Protein AF-A0A942ZC38-F1 (afdb_monomer)

Mean predicted aligned error: 4.75 Å

Nearest PDB structures (foldseek):
  6mfv-assembly4_D  TM=4.749E-01  e=5.727E+00  Pyrococcus horikoshii OT3
  1wsu-assembly1_C  TM=3.530E-01  e=9.537E+00  Neomoorella thermoacetica

Radius of gyration: 18.42 Å; Cα contacts (8 Å, |Δi|>4): 150; chains: 1; bounding box: 37×29×54 Å

pLDDT: mean 91.47, std 5.12, range [51.34, 96.81]

Foldseek 3Di:
DDDAFDDPCCCVDPLLVPDDQLVVQLVVCQLVPADLLSKDFADPVVSCVRSVDPDDLVNCCVSCVVQWDDLDSGMTHGNCRLCRVPVLAQDLVDPSSLVSVVVCVVSVHDNVSSHDPQDDPVCSVCVVVVQVVCVVVVHDVVVVSVVSVVVD

Solvent-accessible surface area (backbone atoms only — not comparable to full-atom values): 8933 Å² total; per-residue (Å²): 134,84,85,82,66,74,73,87,61,47,75,73,36,68,71,58,55,72,45,54,75,48,56,50,41,46,55,53,46,51,71,70,67,23,57,92,58,24,41,38,75,63,51,56,68,62,50,24,66,76,51,72,43,88,66,52,70,66,56,50,50,73,76,34,57,92,60,38,47,72,81,48,98,47,28,37,32,30,69,65,45,39,37,57,70,45,70,30,44,4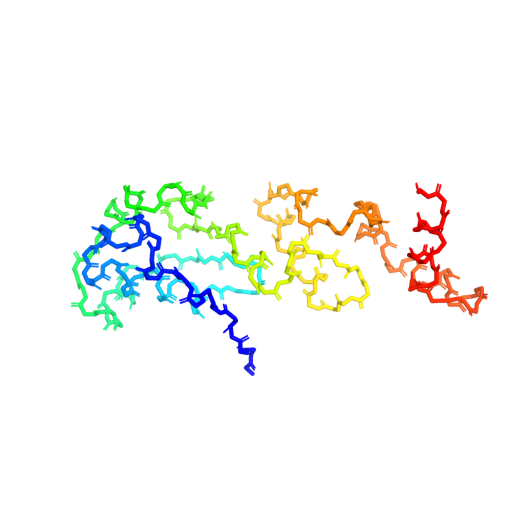2,46,70,87,39,68,67,40,41,54,29,49,54,51,36,55,74,72,70,46,82,58,76,86,35,37,28,94,76,53,55,74,62,50,65,76,43,36,71,60,54,52,52,51,31,53,76,72,76,47,54,71,71,55,55,50,49,52,52,58,73,78,104

Sequence (152 aa):
MAKRFYDSNKYDDAWFRSLSPDLKCVFDYCLCKCDYAGILELDIESINWHTKGKNTLEDIHQNFETKFVFLSENKIFIPKFIYWQYKNELSPCNGVHRCVYDLLVSEGIRLEPFLAPQVLKSDFEEWIDLCKQLKSEGRKYADLLKQRKEEN

Secondary structure (DSSP, 8-state):
-PPPP--TTTTTSHHHHHS-HHHHHHHHHHHHHS-SSSEEE--HHHHHHHH-----HHHHHHHHTTT-EEEETTEEE-HHHHHHHHTT-B-TTSHHHHHHHHHHHHTT---GGGB-TT--HHHHHSHHHHHHHHHHTT--HHHHHHHHHH--

Structure (mmCIF, N/CA/C/O backbone):
data_AF-A0A942ZC38-F1
#
_entry.id   AF-A0A942ZC38-F1
#
loop_
_atom_site.group_PDB
_atom_site.id
_atom_site.type_symbol
_atom_site.label_atom_id
_atom_site.label_alt_id
_atom_site.label_comp_id
_atom_site.label_asym_id
_atom_site.label_entity_id
_atom_site.label_seq_id
_atom_site.pdbx_PDB_ins_code
_atom_site.Cartn_x
_atom_site.Cartn_y
_atom_site.Cartn_z
_atom_site.occupancy
_atom_site.B_iso_or_equiv
_atom_site.auth_seq_id
_atom_site.auth_comp_id
_atom_site.auth_asym_id
_atom_site.auth_atom_id
_atom_site.pdbx_PDB_model_num
ATOM 1 N N . MET A 1 1 ? 12.622 -9.607 3.053 1.00 51.34 1 MET A N 1
ATOM 2 C CA . MET A 1 1 ? 11.668 -8.678 3.700 1.00 51.34 1 MET A CA 1
ATOM 3 C C . MET A 1 1 ? 11.760 -7.327 3.019 1.00 51.34 1 MET A C 1
ATOM 5 O O . MET A 1 1 ? 12.854 -6.777 2.969 1.00 51.34 1 MET A O 1
ATOM 9 N N . ALA A 1 2 ? 10.652 -6.806 2.497 1.00 70.00 2 ALA A N 1
ATOM 10 C CA . ALA A 1 2 ? 10.599 -5.412 2.071 1.00 70.00 2 ALA A CA 1
ATOM 11 C C . ALA A 1 2 ? 10.410 -4.533 3.315 1.00 70.00 2 ALA A C 1
ATOM 13 O O . ALA A 1 2 ? 9.536 -4.808 4.136 1.00 70.00 2 ALA A O 1
ATOM 14 N N . LYS A 1 3 ? 11.249 -3.508 3.481 1.00 81.62 3 LYS A N 1
ATOM 15 C CA . LYS A 1 3 ? 11.009 -2.466 4.486 1.00 81.62 3 LYS A CA 1
ATOM 16 C C . LYS A 1 3 ? 9.845 -1.604 3.997 1.00 81.62 3 LYS A C 1
ATOM 18 O O . LYS A 1 3 ? 9.801 -1.283 2.813 1.00 81.62 3 LYS A O 1
ATOM 23 N N . ARG A 1 4 ? 8.921 -1.252 4.890 1.00 86.19 4 ARG A N 1
ATOM 24 C CA . ARG A 1 4 ? 7.787 -0.375 4.579 1.00 86.19 4 ARG A CA 1
ATOM 25 C C . ARG A 1 4 ? 8.165 1.067 4.893 1.00 86.19 4 ARG A C 1
ATOM 27 O O . ARG A 1 4 ? 8.629 1.347 5.997 1.00 86.19 4 ARG A O 1
ATOM 34 N N . PHE A 1 5 ? 7.974 1.968 3.935 1.00 87.56 5 PHE A N 1
ATOM 35 C CA . PHE A 1 5 ? 8.062 3.405 4.195 1.00 87.56 5 PHE A CA 1
ATOM 36 C C . PHE A 1 5 ? 6.820 3.895 4.942 1.00 87.56 5 PHE A C 1
ATOM 38 O O . PHE A 1 5 ? 5.709 3.459 4.641 1.00 87.56 5 PHE A O 1
ATOM 45 N N . TYR A 1 6 ? 7.029 4.796 5.900 1.00 83.81 6 TYR A N 1
ATOM 46 C CA . TYR A 1 6 ? 5.986 5.438 6.694 1.00 83.81 6 TYR A CA 1
ATOM 47 C C . TYR A 1 6 ? 6.094 6.954 6.572 1.00 83.81 6 TYR A C 1
ATOM 49 O O . TYR A 1 6 ? 7.193 7.499 6.472 1.00 83.81 6 TYR A O 1
ATOM 57 N N . ASP A 1 7 ? 4.945 7.619 6.627 1.00 87.06 7 ASP A N 1
ATOM 58 C CA . ASP A 1 7 ? 4.870 9.071 6.737 1.00 87.06 7 ASP A CA 1
ATOM 59 C C . ASP A 1 7 ? 5.310 9.507 8.140 1.00 87.06 7 ASP A C 1
ATOM 61 O O . ASP A 1 7 ? 4.676 9.143 9.137 1.00 87.06 7 ASP A O 1
ATOM 65 N N . SER A 1 8 ? 6.390 10.287 8.219 1.00 88.50 8 SER A N 1
ATOM 66 C CA . SER A 1 8 ? 6.883 10.848 9.480 1.00 88.50 8 SER A CA 1
ATOM 67 C C . SER A 1 8 ? 5.896 11.832 10.106 1.00 88.50 8 SER A C 1
ATOM 69 O O . SER A 1 8 ? 5.887 11.982 11.323 1.00 88.50 8 SER A O 1
ATOM 71 N N . ASN A 1 9 ? 5.037 12.452 9.292 1.00 90.88 9 ASN A N 1
ATOM 72 C CA . ASN A 1 9 ? 4.093 13.484 9.716 1.00 90.88 9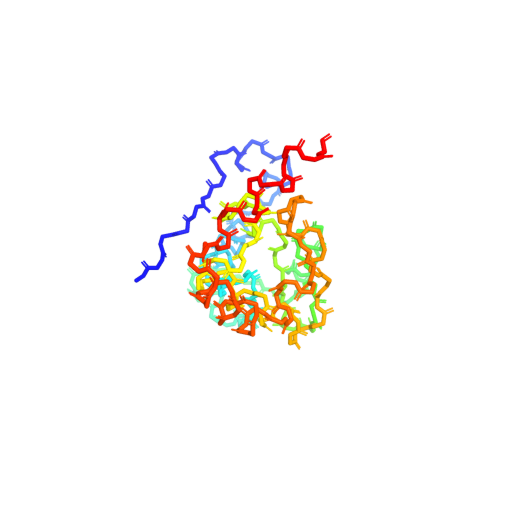 ASN A CA 1
ATOM 73 C C . ASN A 1 9 ? 2.704 12.906 10.025 1.00 90.88 9 ASN A C 1
ATOM 75 O O . ASN A 1 9 ? 1.765 13.653 10.301 1.00 90.88 9 ASN A O 1
ATOM 79 N N . LYS A 1 10 ? 2.536 11.571 10.005 1.00 90.56 10 LYS A N 1
ATOM 80 C CA . LYS A 1 10 ? 1.229 10.938 10.259 1.00 90.56 10 LYS A CA 1
ATOM 81 C C 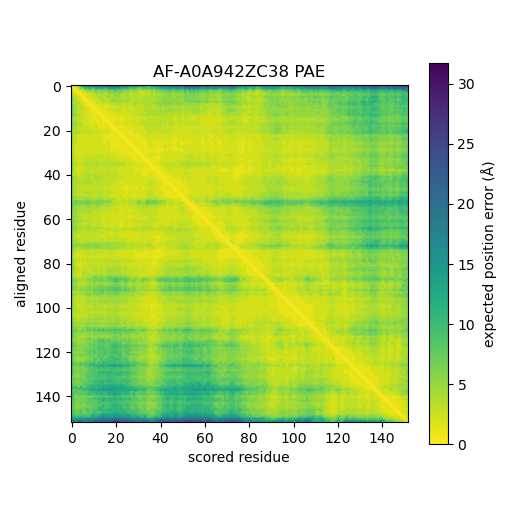. LYS A 1 10 ? 0.642 11.321 11.617 1.00 90.56 10 LYS A C 1
ATOM 83 O O . LYS A 1 10 ? -0.568 11.392 11.746 1.00 90.56 10 LYS A O 1
ATOM 88 N N . TYR A 1 11 ? 1.481 11.575 12.622 1.00 91.00 11 TYR A N 1
ATOM 89 C CA . TYR A 1 11 ? 1.029 11.968 13.960 1.00 91.00 11 TYR A CA 1
ATOM 90 C C . TYR A 1 11 ? 0.554 13.422 14.045 1.00 91.00 11 TYR A C 1
ATOM 92 O O . TYR A 1 11 ? -0.128 13.761 15.008 1.00 91.00 11 TYR A O 1
ATOM 100 N N . ASP A 1 12 ? 0.861 14.254 13.051 1.00 94.12 12 ASP A N 1
ATOM 101 C CA . ASP A 1 12 ? 0.374 15.633 12.972 1.00 94.12 12 ASP A CA 1
ATOM 102 C C . ASP A 1 12 ? -0.987 15.713 12.260 1.00 94.12 12 ASP A C 1
ATOM 104 O O . ASP A 1 12 ? -1.794 16.611 12.532 1.00 94.12 12 ASP A O 1
ATOM 108 N N . ASP A 1 13 ? -1.277 14.730 11.398 1.00 92.12 13 ASP A N 1
ATOM 109 C CA . ASP A 1 13 ? -2.542 14.595 10.677 1.00 92.12 13 ASP A CA 1
ATOM 110 C C . ASP A 1 13 ? -3.733 14.555 11.650 1.00 92.12 13 ASP A C 1
ATOM 112 O O . ASP A 1 13 ? -3.781 13.772 12.602 1.00 92.12 13 ASP A O 1
ATOM 116 N N . ALA A 1 14 ? -4.708 15.439 11.421 1.00 94.12 14 ALA A N 1
ATOM 117 C CA . ALA A 1 14 ? -5.847 15.611 12.319 1.00 94.12 14 ALA A CA 1
ATOM 118 C C . ALA A 1 14 ? -6.683 14.330 12.465 1.00 94.12 14 ALA A C 1
ATOM 120 O O . ALA A 1 14 ? -7.131 14.031 13.571 1.00 94.12 14 ALA A O 1
ATOM 121 N N . TRP A 1 15 ? -6.839 13.564 11.380 1.00 94.25 15 TRP A N 1
ATOM 122 C CA . TRP A 1 15 ? -7.583 12.307 11.394 1.00 94.25 15 TRP A CA 1
ATOM 123 C C . TRP A 1 15 ? -6.835 11.239 12.197 1.00 94.25 15 TRP A C 1
ATOM 125 O O . TRP A 1 15 ? -7.428 10.578 13.047 1.00 94.25 15 TRP A O 1
ATOM 135 N N . PHE A 1 16 ? -5.519 11.107 12.014 1.00 94.31 16 PHE A N 1
ATOM 136 C CA . PHE A 1 16 ? -4.758 10.126 12.789 1.00 94.31 16 PHE A CA 1
ATOM 137 C C . PHE A 1 16 ? -4.719 10.499 14.274 1.00 94.31 16 PHE A C 1
ATOM 139 O O . PHE A 1 16 ? -4.808 9.624 15.132 1.00 94.31 16 PHE A O 1
ATOM 146 N N . ARG A 1 17 ? -4.645 11.795 14.614 1.00 94.31 17 ARG A N 1
ATOM 147 C CA . ARG A 1 17 ? -4.694 12.249 16.013 1.00 94.31 17 ARG A CA 1
ATOM 148 C C . ARG A 1 17 ? -6.002 11.890 16.708 1.00 94.31 17 ARG A C 1
ATOM 150 O O . ARG A 1 17 ? -5.930 11.495 17.874 1.00 94.31 17 ARG A O 1
ATOM 157 N N . SER A 1 18 ? -7.142 11.981 16.016 1.00 94.50 18 SER A N 1
ATOM 158 C CA . SER A 1 18 ? -8.462 11.684 16.589 1.00 94.50 18 SER A CA 1
ATOM 159 C C . SER A 1 18 ? -8.712 10.201 16.864 1.00 94.50 18 SER A C 1
ATOM 161 O O . SER A 1 18 ? -9.600 9.887 17.650 1.00 94.50 18 SER A O 1
ATOM 163 N N . LEU A 1 19 ? -7.931 9.292 16.270 1.00 95.00 19 LEU A N 1
ATOM 164 C CA . LEU A 1 19 ? -8.057 7.858 16.537 1.00 95.00 19 LEU A CA 1
ATOM 165 C C . LEU A 1 19 ? -7.685 7.510 17.985 1.00 95.00 19 LEU A C 1
ATOM 167 O O . LEU A 1 19 ? -6.725 8.046 18.560 1.00 95.00 19 LEU A O 1
ATOM 171 N N . SER A 1 20 ? -8.392 6.536 18.553 1.00 94.12 20 SER A N 1
ATOM 172 C CA . SER A 1 20 ? -7.996 5.904 19.808 1.00 94.12 20 SER A CA 1
ATOM 173 C C . SER A 1 20 ? -6.646 5.176 19.659 1.00 94.12 20 SER A C 1
ATOM 175 O O . SER A 1 20 ? -6.225 4.844 18.544 1.00 94.12 20 SER A O 1
ATOM 177 N N . PRO A 1 21 ? -5.907 4.944 20.761 1.00 94.06 21 PRO A N 1
ATOM 178 C CA . PRO A 1 21 ? -4.612 4.264 20.701 1.00 94.06 21 PRO A CA 1
ATOM 179 C C . PRO A 1 21 ? -4.658 2.883 20.035 1.00 94.06 21 PRO A C 1
ATOM 181 O O . PRO A 1 21 ? -3.734 2.528 19.310 1.00 94.06 21 PRO A O 1
ATOM 184 N N . ASP A 1 22 ? -5.731 2.121 20.239 1.00 94.12 22 ASP A N 1
ATOM 185 C CA . ASP A 1 22 ? -5.914 0.808 19.624 1.00 94.12 22 ASP A CA 1
ATOM 186 C C . ASP A 1 22 ? -6.199 0.908 18.118 1.00 94.12 22 ASP A C 1
ATOM 188 O O . ASP A 1 22 ? -5.561 0.198 17.345 1.00 94.12 22 ASP A O 1
ATOM 192 N N . LEU A 1 23 ? -7.038 1.847 17.668 1.00 95.25 23 LEU A N 1
ATOM 193 C CA . LEU A 1 23 ? -7.2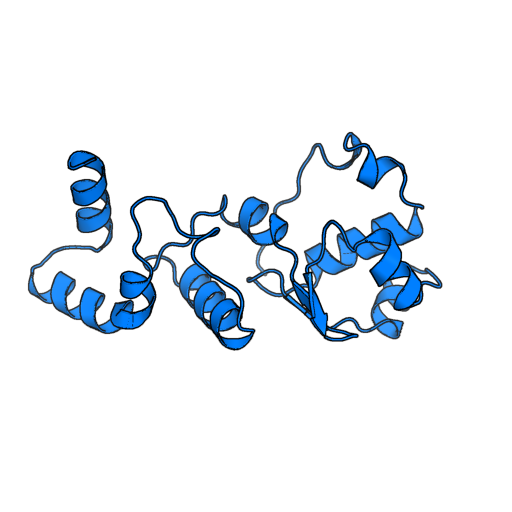72 2.087 16.238 1.00 95.25 23 LEU A CA 1
ATOM 194 C C . LEU A 1 23 ? -6.007 2.569 15.511 1.00 95.25 23 LEU A C 1
ATOM 196 O O . LEU A 1 23 ? -5.769 2.190 14.364 1.00 95.25 23 LEU A O 1
ATOM 200 N N . LYS A 1 24 ? -5.137 3.338 16.178 1.00 95.25 24 LYS A N 1
ATOM 201 C CA . LYS A 1 24 ? -3.804 3.680 15.641 1.00 95.25 24 LYS A CA 1
ATOM 202 C C . LYS A 1 24 ? -2.965 2.423 15.399 1.00 95.25 24 LYS A C 1
ATOM 204 O O . LYS A 1 24 ? -2.350 2.293 14.341 1.00 95.25 24 LYS A O 1
ATOM 209 N N . CYS A 1 25 ? -2.977 1.482 16.345 1.00 95.88 25 CYS A N 1
ATOM 210 C CA . CYS A 1 25 ? -2.303 0.192 16.196 1.00 95.88 25 CYS A CA 1
ATOM 211 C C . CYS A 1 25 ? -2.916 -0.652 15.070 1.00 95.88 25 CYS A C 1
ATOM 213 O O . CYS A 1 25 ? -2.169 -1.288 14.331 1.00 95.88 25 CYS A O 1
ATOM 215 N N . VAL A 1 26 ? -4.245 -0.647 14.911 1.00 96.38 26 VAL A N 1
ATOM 216 C CA . VAL A 1 26 ? -4.929 -1.339 13.802 1.00 96.38 26 VAL A CA 1
ATOM 217 C C . VAL A 1 26 ? -4.484 -0.769 12.457 1.00 96.38 26 VAL A C 1
ATOM 219 O O . VAL A 1 26 ? -4.096 -1.526 11.571 1.00 96.38 26 VAL A O 1
ATOM 222 N N . PHE A 1 27 ? -4.452 0.557 12.316 1.00 95.19 27 PHE A N 1
ATOM 223 C CA . PHE A 1 27 ? -3.999 1.202 11.084 1.00 95.19 27 PHE A CA 1
ATOM 224 C C . PHE A 1 27 ? -2.556 0.818 10.721 1.00 95.19 27 PHE A C 1
ATOM 226 O O . PHE A 1 27 ? -2.275 0.429 9.584 1.00 95.19 27 PHE A O 1
ATOM 233 N N . ASP A 1 28 ? -1.646 0.866 11.697 1.00 94.12 28 ASP A N 1
ATOM 234 C CA . ASP A 1 28 ? -0.245 0.483 11.501 1.00 94.12 28 ASP A CA 1
ATOM 235 C C . ASP A 1 28 ? -0.089 -1.021 11.219 1.00 94.12 28 ASP A C 1
ATOM 237 O O . ASP A 1 28 ? 0.736 -1.419 10.391 1.00 94.12 28 ASP A O 1
ATOM 241 N N . TYR A 1 29 ? -0.913 -1.869 11.841 1.00 95.19 29 TYR A N 1
ATOM 242 C CA . TYR A 1 29 ? -0.972 -3.294 11.523 1.00 95.19 29 TYR A CA 1
ATOM 243 C C . TYR A 1 29 ? -1.345 -3.508 10.053 1.00 95.19 29 TYR A C 1
ATOM 245 O O . TYR A 1 29 ? -0.635 -4.228 9.347 1.00 95.19 29 TYR A O 1
ATOM 253 N N . CYS A 1 30 ? -2.397 -2.843 9.564 1.00 95.12 30 CYS A N 1
ATOM 254 C CA . CYS A 1 30 ? -2.842 -2.964 8.177 1.00 95.12 30 CYS A CA 1
ATOM 255 C C . CYS A 1 30 ? -1.746 -2.546 7.184 1.00 95.12 30 CYS A C 1
ATOM 257 O O . CYS A 1 30 ? -1.476 -3.273 6.229 1.00 95.12 30 CYS A O 1
ATOM 259 N N . LEU A 1 31 ? -1.049 -1.432 7.437 1.00 93.50 31 LEU A N 1
ATOM 260 C CA . LEU A 1 31 ? 0.061 -0.957 6.598 1.00 93.50 31 LEU A CA 1
ATOM 261 C C . LEU A 1 31 ? 1.280 -1.896 6.599 1.00 93.50 31 LEU A C 1
ATOM 263 O O . LEU A 1 31 ? 1.976 -2.043 5.586 1.00 93.50 31 LEU A O 1
ATOM 267 N N . CYS A 1 32 ? 1.562 -2.529 7.737 1.00 92.31 32 CYS A N 1
ATOM 268 C CA . CYS A 1 32 ? 2.642 -3.503 7.860 1.00 92.31 32 CYS A CA 1
ATOM 269 C C . CYS A 1 32 ? 2.301 -4.843 7.203 1.00 92.31 32 CYS A C 1
ATOM 271 O O . CYS A 1 32 ? 3.195 -5.485 6.646 1.00 92.31 32 CYS A O 1
ATOM 273 N N . LYS A 1 33 ? 1.038 -5.281 7.293 1.00 93.88 33 LYS A N 1
ATOM 274 C CA . LYS A 1 33 ? 0.631 -6.639 6.925 1.00 93.88 33 LYS A CA 1
ATOM 275 C C . LYS A 1 33 ? 0.040 -6.771 5.523 1.00 93.88 33 LYS A C 1
ATOM 277 O O . LYS A 1 33 ? 0.063 -7.881 4.991 1.00 93.88 33 LYS A O 1
ATOM 282 N N . CYS A 1 34 ? -0.424 -5.679 4.914 1.00 94.38 34 CYS A N 1
ATOM 283 C CA . CYS A 1 34 ? -0.864 -5.689 3.522 1.00 94.38 34 CYS A CA 1
ATOM 284 C C . CYS A 1 34 ? 0.244 -6.183 2.583 1.00 94.38 34 CYS A C 1
ATOM 286 O O . CYS A 1 34 ? 1.432 -6.194 2.933 1.00 94.38 34 CYS A O 1
ATOM 288 N N . ASP A 1 35 ? -0.134 -6.598 1.383 1.00 94.19 35 ASP A N 1
ATOM 289 C CA . ASP A 1 35 ? 0.806 -7.024 0.353 1.00 94.19 35 ASP A CA 1
ATOM 290 C C . ASP A 1 35 ? 1.632 -5.845 -0.210 1.00 94.19 35 ASP A C 1
ATOM 292 O O . ASP A 1 35 ? 1.826 -4.811 0.436 1.00 94.19 35 ASP A O 1
ATOM 296 N N . TYR 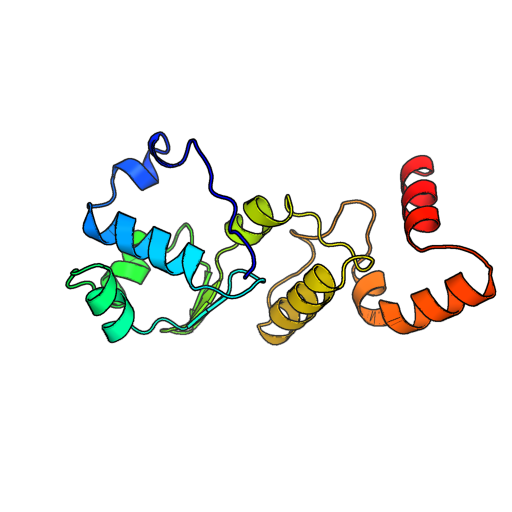A 1 36 ? 2.252 -6.028 -1.372 1.00 91.44 36 TYR A N 1
ATOM 297 C CA . TYR A 1 36 ? 3.034 -4.977 -2.027 1.00 91.44 36 TYR A CA 1
ATOM 298 C C . TYR A 1 36 ? 2.167 -4.003 -2.841 1.00 91.44 36 TYR A C 1
ATOM 300 O O . TYR A 1 36 ? 2.651 -2.931 -3.181 1.00 91.44 36 TYR A O 1
ATOM 308 N N . ALA A 1 37 ? 0.902 -4.319 -3.116 1.00 93.31 37 ALA A N 1
ATOM 309 C CA . ALA A 1 37 ? -0.056 -3.393 -3.715 1.00 93.31 37 ALA A CA 1
ATOM 310 C C . ALA A 1 37 ? -0.812 -2.570 -2.658 1.00 93.31 37 ALA A C 1
ATOM 312 O O . ALA A 1 37 ? -1.421 -1.560 -2.992 1.00 93.31 37 ALA A O 1
ATOM 313 N N . GLY A 1 38 ? -0.737 -2.950 -1.381 1.00 94.50 38 GLY A N 1
ATOM 314 C CA . GLY A 1 38 ? -1.501 -2.313 -0.312 1.00 94.50 38 GLY A CA 1
ATOM 315 C C . GLY A 1 38 ? -2.875 -2.945 -0.110 1.00 94.50 38 GLY A C 1
ATOM 316 O O . GLY A 1 38 ? -3.754 -2.293 0.449 1.00 94.50 38 GLY A O 1
ATOM 317 N N . ILE A 1 39 ? -3.064 -4.184 -0.566 1.00 96.50 39 ILE A N 1
ATOM 318 C CA . ILE A 1 39 ? -4.283 -4.968 -0.371 1.00 96.50 39 ILE A CA 1
ATOM 319 C C . ILE A 1 39 ? -4.102 -5.884 0.845 1.00 96.50 39 ILE A C 1
ATOM 321 O O . ILE A 1 39 ? -3.006 -6.389 1.116 1.00 96.50 39 ILE A O 1
ATOM 325 N N . LEU A 1 40 ? -5.164 -6.061 1.626 1.00 96.69 40 LEU A N 1
ATOM 326 C CA . LEU A 1 40 ? -5.167 -6.905 2.816 1.00 96.69 40 LEU A CA 1
ATOM 327 C C . LEU A 1 40 ? -6.540 -7.536 3.033 1.00 96.69 40 LEU A C 1
ATOM 329 O O . LEU A 1 40 ? -7.556 -6.848 2.992 1.00 96.69 40 LEU A O 1
ATOM 333 N N . GLU A 1 41 ? -6.546 -8.829 3.339 1.00 96.31 41 GLU A N 1
ATOM 334 C CA . GLU A 1 41 ? -7.699 -9.501 3.932 1.00 96.31 41 GLU A CA 1
ATOM 335 C C . GLU A 1 41 ? -7.662 -9.331 5.460 1.00 96.31 41 GLU A C 1
ATOM 337 O O . GLU A 1 41 ? -6.648 -9.584 6.117 1.00 96.31 41 GLU A O 1
ATOM 342 N N . LEU A 1 42 ? -8.754 -8.817 6.011 1.00 95.38 42 LEU A N 1
ATOM 343 C CA . LEU A 1 42 ? -8.952 -8.494 7.410 1.00 95.38 42 LEU A CA 1
ATOM 344 C C . LEU A 1 42 ? -9.322 -9.755 8.186 1.00 95.38 42 LEU A C 1
ATOM 346 O O . LEU A 1 42 ? -10.450 -10.240 8.135 1.00 95.38 42 LEU A O 1
ATOM 350 N N . ASP A 1 43 ? -8.363 -10.228 8.968 1.00 95.75 43 ASP A N 1
ATOM 351 C CA . ASP A 1 43 ? -8.576 -11.209 10.023 1.00 95.75 43 ASP A CA 1
ATOM 352 C C . ASP A 1 43 ? -8.661 -10.468 11.365 1.00 95.75 43 ASP A C 1
ATOM 354 O O . ASP A 1 43 ? -7.644 -10.065 11.938 1.00 95.75 43 ASP A O 1
ATOM 358 N N . ILE A 1 44 ? -9.887 -10.254 11.851 1.00 94.94 44 ILE A N 1
ATOM 359 C CA . ILE A 1 44 ? -10.145 -9.530 13.105 1.00 94.94 44 ILE A CA 1
ATOM 360 C C . ILE A 1 44 ? -9.513 -10.219 14.311 1.00 94.94 44 ILE A C 1
ATOM 362 O O . ILE A 1 44 ? -9.021 -9.537 15.214 1.00 94.94 44 ILE A O 1
ATOM 366 N N . GLU A 1 45 ? -9.502 -11.551 14.340 1.00 95.38 45 GLU A N 1
ATOM 367 C CA . GLU A 1 45 ? -8.909 -12.298 15.445 1.00 95.38 45 GLU A CA 1
ATOM 368 C C . GLU A 1 45 ? -7.404 -12.022 15.504 1.00 95.38 45 GLU A C 1
ATOM 370 O O . GLU A 1 45 ? -6.873 -11.638 16.551 1.00 95.38 45 GLU A O 1
ATOM 375 N N . SER A 1 46 ? -6.729 -12.095 14.356 1.00 95.38 46 SER A N 1
ATOM 376 C CA . SER A 1 46 ? -5.309 -11.767 14.241 1.00 95.38 46 SER A CA 1
ATOM 377 C C . SER A 1 46 ? -5.022 -10.294 14.544 1.00 95.38 46 SER A C 1
ATOM 379 O O . SER A 1 46 ? -4.076 -9.991 15.280 1.00 95.38 46 SER A O 1
ATOM 381 N N . ILE A 1 47 ? -5.836 -9.363 14.039 1.00 96.12 47 ILE A N 1
ATOM 382 C CA . ILE A 1 47 ? -5.684 -7.926 14.307 1.00 96.12 47 ILE A CA 1
ATOM 383 C C . ILE A 1 47 ? -5.765 -7.659 15.811 1.00 96.12 47 ILE A C 1
ATOM 385 O O . ILE A 1 47 ? -4.863 -7.035 16.379 1.00 96.12 47 ILE A O 1
ATOM 389 N N . ASN A 1 48 ? -6.799 -8.161 16.485 1.00 95.81 48 ASN A N 1
ATOM 390 C CA . ASN A 1 48 ? -6.977 -7.963 17.922 1.00 95.81 48 ASN A CA 1
ATOM 391 C C . ASN A 1 48 ? -5.894 -8.675 18.736 1.00 95.81 48 ASN A C 1
ATOM 393 O O . ASN A 1 48 ? -5.411 -8.130 19.731 1.00 95.81 48 ASN A O 1
ATOM 397 N N . TRP A 1 49 ? -5.434 -9.846 18.293 1.00 96.19 49 TRP A N 1
ATOM 398 C CA . TRP A 1 49 ? -4.335 -10.553 18.942 1.00 96.19 49 TRP A CA 1
ATOM 399 C C . TRP A 1 49 ? -3.039 -9.732 18.979 1.00 96.19 49 TRP A C 1
ATOM 401 O O . TRP A 1 49 ? -2.380 -9.674 20.027 1.00 96.19 49 TRP A O 1
ATOM 411 N N . HIS A 1 50 ? -2.685 -9.088 17.861 1.00 95.00 50 HIS A N 1
ATOM 412 C CA . HIS A 1 50 ? -1.456 -8.300 17.730 1.00 95.00 50 HIS A CA 1
ATOM 413 C C . HIS A 1 50 ? -1.577 -6.905 18.346 1.00 95.00 50 HIS A C 1
ATOM 415 O O . HIS A 1 50 ? -0.636 -6.431 18.977 1.00 95.00 50 HIS A O 1
ATOM 421 N N . THR A 1 51 ? -2.729 -6.251 18.190 1.00 94.44 51 THR A N 1
ATOM 422 C CA . THR A 1 51 ? -2.958 -4.885 18.692 1.00 94.44 51 THR A CA 1
ATOM 423 C C . THR A 1 51 ? -3.404 -4.848 20.154 1.00 94.44 51 THR A C 1
ATOM 425 O O . THR A 1 51 ? -3.409 -3.779 20.759 1.00 94.44 51 THR A O 1
ATOM 428 N N . LYS A 1 52 ? -3.771 -6.006 20.729 1.00 92.56 52 LYS A N 1
ATOM 429 C CA . LYS A 1 52 ? -4.419 -6.142 22.047 1.00 92.56 52 LYS A CA 1
ATOM 430 C C . LYS A 1 52 ? -5.710 -5.318 22.173 1.00 92.56 52 LYS A C 1
ATOM 432 O O . LYS A 1 52 ? -6.102 -4.948 23.278 1.00 92.56 52 LYS A O 1
ATOM 437 N N . GLY A 1 53 ? -6.362 -5.052 21.040 1.00 90.31 53 GLY A N 1
ATOM 438 C CA . GLY A 1 53 ? -7.645 -4.363 20.953 1.00 90.31 53 GLY A CA 1
ATOM 439 C C . GLY A 1 53 ? -8.851 -5.297 21.084 1.00 90.31 53 GLY A C 1
ATOM 440 O O . GLY A 1 53 ? -8.720 -6.504 21.299 1.00 90.31 53 GLY A O 1
ATOM 441 N N . LYS A 1 54 ? -10.042 -4.708 20.952 1.00 93.19 54 LYS A N 1
ATOM 442 C CA . LYS A 1 54 ? -11.337 -5.408 20.880 1.00 93.19 54 LYS A CA 1
ATOM 443 C C . LYS A 1 54 ? -12.176 -4.874 19.714 1.00 93.19 54 LYS A C 1
ATOM 445 O O . LYS A 1 54 ? -13.383 -4.719 19.843 1.00 93.19 54 LYS A O 1
ATOM 450 N N . ASN A 1 55 ? -11.502 -4.537 18.618 1.00 93.06 55 ASN A N 1
ATOM 451 C CA . ASN A 1 55 ? -12.111 -3.906 17.455 1.00 93.06 55 ASN A CA 1
ATOM 452 C C . ASN A 1 55 ? -12.925 -4.930 16.661 1.00 93.06 55 ASN A C 1
ATOM 454 O O . ASN A 1 55 ? -12.514 -6.085 16.519 1.00 93.06 55 ASN A O 1
ATOM 458 N N . THR A 1 56 ? -14.063 -4.497 16.141 1.00 94.12 56 THR A N 1
ATOM 459 C CA . THR A 1 56 ? -14.916 -5.251 15.215 1.00 94.12 56 THR A CA 1
ATOM 460 C C . THR A 1 56 ? -14.624 -4.859 13.764 1.00 94.12 56 THR A C 1
ATOM 462 O O . THR A 1 56 ? -13.864 -3.919 13.510 1.00 94.12 56 THR A O 1
ATOM 465 N N . LEU A 1 57 ? -15.207 -5.570 12.790 1.00 92.81 57 LEU A N 1
ATOM 466 C CA . LEU A 1 57 ? -15.141 -5.119 11.394 1.00 92.81 57 LEU A CA 1
ATOM 467 C C . LEU A 1 57 ? -15.830 -3.761 11.257 1.00 92.81 57 LEU A C 1
ATOM 469 O O . LEU A 1 57 ? -15.287 -2.867 10.619 1.00 92.81 57 LEU A O 1
ATOM 473 N N . GLU A 1 58 ? -16.972 -3.577 11.909 1.00 93.25 58 GLU A N 1
ATOM 474 C CA . GLU A 1 58 ? -17.750 -2.345 11.884 1.00 93.25 58 GLU A CA 1
ATOM 475 C C . GLU A 1 58 ? -16.930 -1.146 12.377 1.00 93.25 58 GLU A C 1
ATOM 477 O O . GLU A 1 58 ? -16.939 -0.099 11.729 1.00 93.25 58 GLU A O 1
ATOM 482 N N . ASP A 1 59 ? -16.154 -1.312 13.454 1.00 93.25 59 ASP A N 1
ATOM 483 C CA . ASP A 1 59 ? -15.258 -0.261 13.956 1.00 93.25 59 ASP A CA 1
ATOM 484 C C . ASP A 1 59 ? -14.209 0.133 12.906 1.00 93.25 59 ASP A C 1
ATOM 486 O O . ASP A 1 59 ? -13.933 1.319 12.704 1.00 93.25 59 ASP A O 1
ATOM 490 N N . ILE A 1 60 ? -13.634 -0.852 12.208 1.00 93.81 60 ILE A N 1
ATOM 491 C CA . ILE A 1 60 ? -12.648 -0.621 11.144 1.00 93.81 60 ILE A CA 1
ATOM 492 C C . ILE A 1 60 ? -13.306 0.098 9.960 1.00 93.81 60 ILE A C 1
ATOM 494 O O . ILE A 1 60 ? -12.772 1.092 9.470 1.00 93.81 60 ILE A O 1
ATOM 498 N N . HIS A 1 61 ? -14.474 -0.363 9.517 1.00 93.12 61 HIS A N 1
ATOM 499 C CA . HIS A 1 61 ? -15.221 0.265 8.426 1.00 93.12 61 HIS A CA 1
ATOM 500 C C . HIS A 1 61 ? -15.518 1.737 8.727 1.00 93.12 61 HIS A C 1
ATOM 502 O O . HIS A 1 61 ? -15.148 2.606 7.941 1.00 93.12 61 HIS A O 1
ATOM 508 N N . GLN A 1 62 ? -16.071 2.035 9.904 1.00 93.38 62 GLN A N 1
ATOM 509 C CA . GLN A 1 62 ? -16.455 3.398 10.289 1.00 93.38 62 GLN A CA 1
ATOM 510 C C . GLN A 1 62 ? -15.259 4.347 10.441 1.00 93.38 62 GLN A C 1
ATOM 512 O O . GLN A 1 62 ? -15.330 5.507 10.042 1.00 93.38 62 GLN A O 1
ATOM 517 N N . ASN A 1 63 ? -14.146 3.883 11.016 1.00 94.31 63 ASN A N 1
ATOM 518 C CA . ASN A 1 63 ? -13.003 4.760 11.296 1.00 94.31 63 ASN A CA 1
ATOM 519 C C . ASN A 1 63 ? -12.061 4.936 10.094 1.00 94.31 63 ASN A C 1
ATOM 521 O O . ASN A 1 63 ? -11.342 5.942 10.013 1.00 94.31 63 ASN A O 1
ATOM 525 N N . PHE A 1 64 ? -12.049 3.977 9.160 1.00 95.25 64 PHE A N 1
ATOM 526 C CA . PHE A 1 64 ? -11.109 3.949 8.038 1.00 95.25 64 PHE A CA 1
ATOM 527 C C . PHE A 1 64 ? -11.750 4.137 6.656 1.00 95.25 64 PHE A C 1
ATOM 529 O O . PHE A 1 64 ? -11.005 4.142 5.679 1.00 95.25 64 PHE A O 1
ATOM 536 N N . GLU A 1 65 ? -13.060 4.381 6.539 1.00 91.44 65 GLU A N 1
ATOM 537 C CA . GLU A 1 65 ? -13.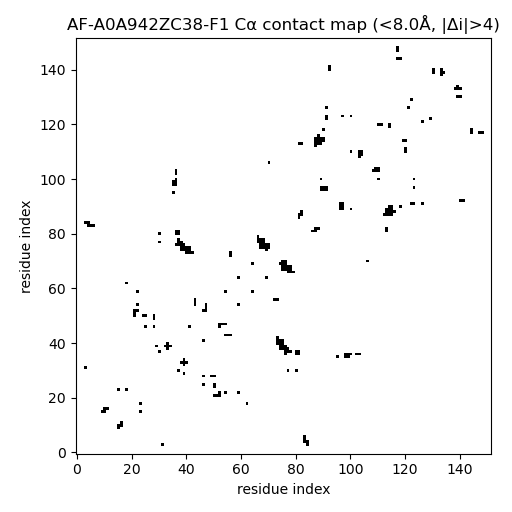759 4.609 5.253 1.00 91.44 65 GLU A CA 1
ATOM 538 C C . GLU A 1 65 ? -13.093 5.649 4.335 1.00 91.44 65 GLU A C 1
ATOM 540 O O . GLU A 1 65 ? -13.084 5.507 3.117 1.00 91.44 65 GLU A O 1
ATOM 545 N N . THR A 1 66 ? -12.474 6.686 4.907 1.00 92.12 66 THR A N 1
ATOM 546 C CA . THR A 1 66 ? -11.811 7.746 4.126 1.00 92.12 66 THR A CA 1
ATOM 547 C C . THR A 1 66 ? -10.393 7.380 3.685 1.00 92.12 66 THR A C 1
ATOM 549 O O . THR A 1 66 ? -9.792 8.087 2.872 1.00 92.12 66 THR A O 1
ATOM 552 N N . LYS A 1 67 ? -9.813 6.317 4.254 1.00 93.38 67 LYS A N 1
ATOM 553 C CA . LYS A 1 67 ? -8.423 5.893 4.022 1.00 93.38 67 LYS A CA 1
ATOM 554 C C . LYS A 1 67 ? -8.326 4.560 3.296 1.00 93.38 67 LYS A C 1
ATOM 556 O O . LYS A 1 67 ? -7.342 4.351 2.585 1.00 93.38 67 LYS A O 1
ATOM 561 N N . PHE A 1 68 ? -9.297 3.675 3.494 1.00 95.19 68 PHE A N 1
ATOM 562 C CA . PHE A 1 68 ? -9.365 2.351 2.897 1.00 95.19 68 PHE A CA 1
ATOM 563 C C . PHE A 1 68 ? -10.479 2.305 1.859 1.00 95.19 68 PHE A C 1
ATOM 565 O O . PHE A 1 68 ? -11.556 2.859 2.045 1.00 95.19 68 PHE A O 1
ATOM 572 N N . VAL A 1 69 ? -10.207 1.609 0.764 1.00 94.75 69 VAL A N 1
ATOM 573 C CA . VAL A 1 69 ? -11.218 1.191 -0.199 1.00 94.75 69 VAL A CA 1
ATOM 574 C C . VAL A 1 69 ? -11.578 -0.245 0.142 1.00 94.75 69 VAL A C 1
ATOM 576 O O . VAL A 1 69 ? -10.726 -1.128 0.072 1.00 94.75 69 VAL A O 1
ATOM 579 N N . PHE A 1 70 ? -12.823 -0.481 0.530 1.00 94.12 70 PHE A N 1
ATOM 580 C CA . PHE A 1 70 ? -13.313 -1.821 0.833 1.00 94.12 70 PHE A CA 1
ATOM 581 C C . PHE A 1 70 ? -13.670 -2.534 -0.474 1.00 94.12 70 PHE A C 1
ATOM 583 O O . PHE A 1 70 ? -14.562 -2.103 -1.201 1.00 94.12 70 PHE A O 1
ATOM 590 N N . LEU A 1 71 ? -12.924 -3.593 -0.790 1.00 93.62 71 LEU A N 1
ATOM 591 C CA . LEU A 1 71 ? -13.143 -4.452 -1.958 1.00 93.62 71 LEU A CA 1
ATOM 592 C C . LEU A 1 71 ? -14.206 -5.524 -1.660 1.00 93.62 71 LEU A C 1
ATOM 594 O O . LEU A 1 71 ? -14.937 -5.947 -2.550 1.00 93.62 71 LEU A O 1
ATOM 598 N N . SER A 1 72 ? -14.297 -5.942 -0.397 1.00 92.38 72 SER A N 1
ATOM 599 C CA . SER A 1 72 ? -15.343 -6.801 0.168 1.00 92.38 72 SER A CA 1
ATOM 600 C C . SER A 1 72 ? -15.530 -6.467 1.657 1.00 92.38 72 SER A C 1
ATOM 602 O O . SER A 1 72 ? -14.856 -5.580 2.186 1.00 92.38 72 SER A O 1
ATOM 604 N N . GLU A 1 73 ? -16.408 -7.189 2.360 1.00 89.69 73 GLU A N 1
ATOM 605 C CA . GLU A 1 73 ? -16.610 -7.026 3.811 1.00 89.69 73 GLU A CA 1
ATOM 606 C C . GLU A 1 73 ? -15.309 -7.169 4.615 1.00 89.69 73 GLU A C 1
ATOM 608 O O . GLU A 1 73 ? -15.065 -6.408 5.553 1.00 89.69 73 GLU A O 1
ATOM 613 N N . ASN A 1 74 ? -14.455 -8.113 4.218 1.00 93.56 74 ASN A N 1
ATOM 614 C CA . ASN A 1 74 ? -13.212 -8.451 4.898 1.00 93.56 74 ASN A CA 1
ATOM 615 C C . ASN A 1 74 ? -11.967 -8.138 4.059 1.00 93.56 74 ASN A C 1
ATOM 617 O O . ASN A 1 74 ? -10.895 -8.620 4.395 1.00 93.56 74 ASN A O 1
ATOM 621 N N . LYS A 1 75 ? -12.052 -7.367 2.972 1.00 95.88 75 LYS A N 1
ATOM 622 C CA . LYS A 1 75 ? -10.890 -7.086 2.119 1.00 95.88 75 LYS A CA 1
ATOM 623 C C . LYS A 1 75 ? -10.777 -5.610 1.820 1.00 95.88 75 LYS A C 1
ATOM 625 O O . LYS A 1 75 ? -11.722 -4.980 1.351 1.00 95.88 75 LYS A O 1
ATOM 630 N N . ILE A 1 76 ? -9.590 -5.073 2.062 1.00 96.81 76 ILE A N 1
ATOM 631 C CA . ILE A 1 76 ? -9.293 -3.655 1.909 1.00 96.81 76 ILE A CA 1
ATOM 632 C C . ILE A 1 76 ? -8.158 -3.427 0.927 1.00 96.81 76 ILE A C 1
ATOM 634 O O . ILE A 1 76 ? -7.239 -4.233 0.802 1.00 96.81 76 ILE A O 1
ATOM 638 N N . PHE A 1 77 ? -8.198 -2.266 0.295 1.00 96.56 77 PHE A N 1
ATOM 639 C CA . PHE A 1 77 ? -7.104 -1.651 -0.430 1.00 96.56 77 PHE A CA 1
ATOM 640 C C . PHE A 1 77 ? -6.769 -0.312 0.228 1.00 96.56 77 PHE A C 1
ATOM 642 O O . PHE A 1 77 ? -7.661 0.443 0.610 1.00 96.56 77 PHE A O 1
ATOM 649 N N . ILE A 1 78 ? -5.481 -0.005 0.371 1.00 95.50 78 ILE A N 1
ATOM 650 C CA . ILE A 1 78 ? -4.986 1.224 0.997 1.00 95.50 78 ILE A CA 1
ATOM 651 C C . ILE A 1 78 ? -4.333 2.095 -0.090 1.00 95.50 78 ILE A C 1
ATOM 653 O O . ILE A 1 78 ? -3.128 1.980 -0.307 1.00 95.50 78 ILE A O 1
ATOM 657 N N . PRO A 1 79 ? -5.054 3.011 -0.770 1.00 92.19 79 PRO A N 1
ATOM 658 C CA . PRO A 1 79 ? -4.508 3.752 -1.914 1.00 92.19 79 PRO A CA 1
ATOM 659 C C . PRO A 1 79 ? -3.234 4.540 -1.592 1.00 92.19 79 PRO A C 1
ATOM 661 O O . PRO A 1 79 ? -2.278 4.559 -2.368 1.00 92.19 79 PRO A O 1
ATOM 664 N N . LYS A 1 80 ? -3.178 5.154 -0.401 1.00 91.00 80 LYS A N 1
ATOM 665 C CA . LYS A 1 80 ? -2.012 5.938 0.039 1.00 91.00 80 LYS A CA 1
ATOM 666 C C . LYS A 1 80 ? -0.763 5.066 0.234 1.00 91.00 80 LYS A C 1
ATOM 668 O O . LYS A 1 80 ? 0.343 5.595 0.273 1.00 91.00 80 LYS A O 1
ATOM 673 N N . PHE A 1 81 ? -0.912 3.743 0.337 1.00 92.69 81 PHE A N 1
ATOM 674 C CA . PHE A 1 81 ? 0.213 2.818 0.428 1.00 92.69 81 PHE A CA 1
ATOM 675 C C . PHE A 1 81 ? 1.111 2.903 -0.811 1.00 92.69 81 PHE A C 1
ATOM 677 O O . PHE A 1 81 ? 2.325 3.039 -0.668 1.00 92.69 81 PHE A O 1
ATOM 684 N N . ILE A 1 82 ? 0.521 2.912 -2.010 1.00 91.44 82 ILE A N 1
ATOM 685 C CA . ILE A 1 82 ? 1.256 3.026 -3.279 1.00 91.44 82 ILE A CA 1
ATOM 686 C C . ILE A 1 82 ? 2.004 4.359 -3.346 1.00 91.44 82 ILE A C 1
ATOM 688 O O . ILE A 1 82 ? 3.163 4.401 -3.758 1.00 91.44 82 ILE A O 1
ATOM 692 N N . TYR A 1 83 ? 1.388 5.439 -2.861 1.00 89.94 83 TYR A N 1
ATOM 693 C CA . TYR A 1 83 ? 2.047 6.738 -2.770 1.00 89.94 83 TYR A CA 1
ATOM 694 C C . TYR A 1 83 ? 3.292 6.677 -1.881 1.00 89.94 83 TYR A C 1
ATOM 696 O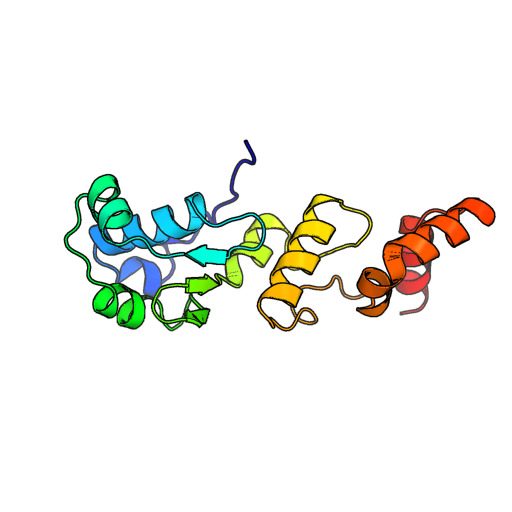 O . TYR A 1 83 ? 4.365 7.117 -2.278 1.00 89.94 83 TYR A O 1
ATOM 704 N N . TRP A 1 84 ? 3.193 6.088 -0.691 1.00 89.38 84 TRP A N 1
ATOM 705 C CA . TRP A 1 84 ? 4.333 6.040 0.225 1.00 89.38 84 TRP A CA 1
ATOM 706 C C . TRP A 1 84 ? 5.427 5.067 -0.207 1.00 89.38 84 TRP A C 1
ATOM 708 O O . TRP A 1 84 ? 6.604 5.360 -0.006 1.00 89.38 84 TRP A O 1
ATOM 718 N N . GLN A 1 85 ? 5.069 3.928 -0.803 1.00 90.62 85 GLN A N 1
ATOM 719 C CA . GLN A 1 85 ? 6.063 2.949 -1.247 1.00 90.62 85 GLN A CA 1
ATOM 720 C C . GLN A 1 85 ? 6.704 3.318 -2.589 1.00 90.62 85 GLN A C 1
ATOM 722 O O . GLN A 1 85 ? 7.893 3.069 -2.782 1.00 90.62 85 GLN A O 1
ATOM 727 N N . TYR A 1 86 ? 5.934 3.905 -3.509 1.00 90.12 86 TYR A N 1
ATOM 728 C CA . TYR A 1 86 ? 6.320 4.068 -4.916 1.00 90.12 86 TYR A CA 1
ATOM 729 C C . TYR A 1 86 ? 6.112 5.486 -5.457 1.00 90.12 86 TYR A C 1
ATOM 731 O O . TYR A 1 86 ? 6.266 5.699 -6.653 1.00 90.12 86 TYR A O 1
ATOM 739 N N . LYS A 1 87 ? 5.752 6.460 -4.611 1.00 88.44 87 LYS A N 1
ATOM 740 C CA . LYS A 1 87 ? 5.461 7.855 -5.002 1.00 88.44 87 LYS A CA 1
ATOM 741 C C . LYS A 1 87 ? 4.338 7.990 -6.037 1.00 88.44 87 LYS A C 1
ATOM 743 O O . LYS A 1 87 ? 4.319 8.963 -6.777 1.00 88.44 87 LYS A O 1
ATOM 748 N N . ASN A 1 88 ? 3.398 7.037 -6.071 1.00 83.44 88 ASN A N 1
ATOM 749 C CA . ASN A 1 88 ? 2.358 6.925 -7.109 1.00 83.44 88 ASN A CA 1
ATOM 750 C C . ASN A 1 88 ? 2.924 6.803 -8.534 1.00 83.44 88 ASN A C 1
ATOM 752 O O . ASN A 1 88 ? 2.266 7.178 -9.496 1.00 83.44 88 ASN A O 1
ATOM 756 N N . GLU A 1 89 ? 4.133 6.258 -8.676 1.00 89.56 89 GLU A N 1
ATOM 757 C CA . GLU A 1 89 ? 4.782 6.067 -9.969 1.00 89.56 89 GLU A CA 1
ATOM 758 C C . GLU A 1 89 ? 5.079 4.583 -10.205 1.00 89.56 89 GLU A C 1
ATOM 760 O O . GLU A 1 89 ? 6.177 4.069 -9.957 1.00 89.56 89 GLU A O 1
ATOM 765 N N . LEU A 1 90 ? 4.084 3.860 -10.716 1.00 91.81 90 LEU A N 1
ATOM 766 C CA . LEU A 1 90 ? 4.288 2.503 -11.206 1.00 91.81 90 LEU A CA 1
ATOM 767 C C . LEU A 1 90 ? 4.952 2.534 -12.589 1.00 91.81 90 LEU A C 1
ATOM 769 O O . LEU A 1 90 ? 4.626 3.345 -13.455 1.00 91.81 90 LEU A O 1
ATOM 773 N N . SER A 1 91 ? 5.919 1.636 -12.790 1.00 89.12 91 SER A N 1
ATOM 774 C CA . SER A 1 91 ? 6.713 1.549 -14.017 1.00 89.12 91 SER A CA 1
ATOM 775 C C . SER A 1 91 ? 6.937 0.085 -14.383 1.00 89.12 91 SER A C 1
ATOM 777 O O . SER A 1 91 ? 7.399 -0.674 -13.525 1.00 89.12 91 SER A O 1
ATOM 779 N N . PRO A 1 92 ? 6.704 -0.322 -15.642 1.00 88.75 92 PRO A N 1
ATOM 780 C CA . PRO A 1 92 ? 6.852 -1.713 -16.055 1.00 88.75 92 PRO A CA 1
ATOM 781 C C . PRO A 1 92 ? 8.317 -2.167 -16.075 1.00 88.75 92 PRO A C 1
ATOM 783 O O . PRO A 1 92 ? 8.581 -3.366 -16.102 1.00 88.75 92 PRO A O 1
ATOM 786 N N . CYS A 1 93 ? 9.291 -1.251 -15.974 1.00 85.69 93 CYS A N 1
ATOM 787 C CA . CYS A 1 93 ? 10.700 -1.592 -15.743 1.00 85.69 93 CYS A CA 1
ATOM 788 C C . CYS A 1 93 ? 10.913 -2.366 -14.435 1.00 85.69 93 CYS A C 1
ATOM 790 O O . CYS A 1 93 ? 11.773 -3.248 -14.371 1.00 85.69 93 CYS A O 1
ATOM 792 N N . ASN A 1 94 ? 10.157 -2.034 -13.385 1.00 87.94 94 ASN A N 1
ATOM 793 C CA . ASN A 1 94 ? 10.342 -2.615 -12.063 1.00 87.94 94 ASN A CA 1
ATOM 794 C C . ASN A 1 94 ? 9.478 -3.870 -11.902 1.00 87.94 94 ASN A C 1
ATOM 796 O O . ASN A 1 94 ? 8.256 -3.808 -11.987 1.00 87.94 94 ASN A O 1
ATOM 800 N N . GLY A 1 95 ? 10.114 -5.008 -11.607 1.00 88.25 95 GLY A N 1
ATOM 801 C CA . GLY A 1 95 ? 9.408 -6.272 -11.388 1.00 88.25 95 GLY A CA 1
ATOM 802 C C . GLY A 1 95 ? 8.378 -6.232 -10.269 1.00 88.25 95 GLY A C 1
ATOM 803 O O . GLY A 1 95 ? 7.304 -6.792 -10.436 1.00 88.25 95 GLY A O 1
ATOM 804 N N . VAL A 1 96 ? 8.653 -5.505 -9.185 1.00 89.56 96 VAL A N 1
ATOM 805 C CA . VAL A 1 96 ? 7.687 -5.352 -8.089 1.00 89.56 96 VAL A CA 1
ATOM 806 C C . VAL A 1 96 ? 6.470 -4.561 -8.557 1.00 89.56 96 VAL A C 1
ATOM 808 O O . VAL A 1 96 ? 5.350 -4.943 -8.248 1.00 89.56 96 VAL A O 1
ATOM 811 N N . HIS A 1 97 ? 6.668 -3.501 -9.347 1.00 92.38 97 HIS A N 1
ATOM 812 C CA . HIS A 1 97 ? 5.560 -2.679 -9.847 1.00 92.38 97 HIS A CA 1
ATOM 813 C C . HIS A 1 97 ? 4.679 -3.466 -10.826 1.00 92.38 97 HIS A C 1
ATOM 815 O O . HIS A 1 97 ? 3.480 -3.222 -10.884 1.00 92.38 97 HIS A O 1
ATOM 821 N N . ARG A 1 98 ? 5.249 -4.432 -11.559 1.00 90.38 98 ARG A N 1
ATOM 822 C CA . ARG A 1 98 ? 4.471 -5.360 -12.392 1.00 90.38 98 ARG A CA 1
ATOM 823 C C . ARG A 1 98 ? 3.586 -6.268 -11.550 1.00 90.38 98 ARG A C 1
ATOM 825 O O . ARG A 1 98 ? 2.398 -6.345 -11.806 1.00 90.38 98 ARG A O 1
ATOM 832 N N . CYS A 1 99 ? 4.126 -6.847 -10.480 1.00 91.69 99 CYS A N 1
ATOM 833 C CA . CYS A 1 99 ? 3.294 -7.617 -9.564 1.00 91.69 99 CYS A CA 1
ATOM 834 C C . CYS A 1 99 ? 2.193 -6.741 -8.939 1.00 91.69 99 CYS A C 1
ATOM 836 O O . CYS A 1 99 ? 1.060 -7.191 -8.807 1.00 91.69 99 CYS A O 1
ATOM 838 N N . VAL A 1 100 ? 2.505 -5.490 -8.559 1.00 93.94 100 VAL A N 1
ATOM 839 C CA . VAL A 1 100 ? 1.495 -4.530 -8.067 1.00 93.94 100 VAL A CA 1
ATOM 840 C C . VAL A 1 100 ? 0.390 -4.350 -9.105 1.00 93.94 100 VAL A C 1
ATOM 842 O O . VAL A 1 100 ? -0.780 -4.447 -8.757 1.00 93.94 100 VAL A O 1
ATOM 845 N N . TYR A 1 101 ? 0.756 -4.119 -10.368 1.00 92.75 101 TYR A N 1
ATOM 846 C CA . TYR A 1 101 ? -0.192 -4.004 -11.475 1.00 92.75 101 TYR A CA 1
ATOM 847 C C . TYR A 1 101 ? -1.095 -5.240 -11.581 1.00 92.75 101 TYR A C 1
ATOM 849 O O . TYR A 1 101 ? -2.315 -5.085 -11.581 1.00 92.75 101 TYR A O 1
ATOM 857 N N . ASP A 1 102 ? -0.513 -6.443 -11.592 1.00 92.25 102 ASP A N 1
ATOM 858 C CA . ASP A 1 102 ? -1.261 -7.697 -11.726 1.00 92.25 102 ASP A CA 1
ATOM 859 C C . ASP A 1 102 ? -2.310 -7.841 -10.614 1.00 92.25 102 ASP A C 1
ATOM 861 O O . ASP A 1 102 ? -3.465 -8.180 -10.878 1.00 92.25 102 ASP A O 1
ATOM 865 N N . LEU A 1 103 ? -1.933 -7.515 -9.371 1.00 94.62 103 LEU A N 1
ATOM 866 C CA . LEU A 1 103 ? -2.850 -7.535 -8.233 1.00 94.62 103 LEU A CA 1
ATOM 867 C C . LEU A 1 103 ? -3.974 -6.509 -8.379 1.00 94.62 103 LEU A C 1
ATOM 869 O O . LEU A 1 103 ? -5.141 -6.868 -8.242 1.00 94.62 103 LEU A O 1
ATOM 873 N N . LEU A 1 104 ? -3.648 -5.252 -8.691 1.00 94.12 104 LEU A N 1
ATOM 874 C CA . LEU A 1 104 ? -4.657 -4.200 -8.844 1.00 94.12 104 LEU A CA 1
ATOM 875 C C . LEU A 1 104 ? -5.678 -4.560 -9.930 1.00 94.12 104 LEU A C 1
ATOM 877 O O . LEU A 1 104 ? -6.876 -4.397 -9.714 1.00 94.12 104 LEU A O 1
ATOM 881 N N . VAL A 1 105 ? -5.219 -5.104 -11.060 1.00 93.00 105 VAL A N 1
ATOM 882 C CA . VAL A 1 105 ? -6.096 -5.568 -12.142 1.00 93.00 105 VAL A CA 1
ATOM 883 C C . VAL A 1 105 ? -6.951 -6.752 -11.695 1.00 93.00 105 VAL A C 1
ATOM 885 O O . VAL A 1 105 ? -8.151 -6.757 -11.965 1.00 93.00 105 VAL A O 1
ATOM 888 N N . SER A 1 106 ? -6.372 -7.723 -10.980 1.00 93.75 106 SER A N 1
ATOM 889 C CA . SER A 1 106 ? -7.113 -8.893 -10.486 1.00 93.75 106 SER A CA 1
ATOM 890 C C . SER A 1 106 ? -8.239 -8.527 -9.514 1.00 93.75 106 SER A C 1
ATOM 892 O O . SER A 1 106 ? -9.282 -9.174 -9.512 1.00 93.75 106 SER A O 1
ATOM 894 N N . GLU A 1 107 ? -8.062 -7.446 -8.751 1.00 94.19 107 GLU A N 1
ATOM 895 C CA . GLU A 1 107 ? -9.063 -6.901 -7.828 1.00 94.19 107 GLU A CA 1
ATOM 896 C C . GLU A 1 107 ? -10.011 -5.877 -8.479 1.00 94.19 107 GLU A C 1
ATOM 898 O O . GLU A 1 107 ? -10.861 -5.301 -7.802 1.00 94.19 107 GLU A O 1
ATOM 903 N N . GLY A 1 108 ? -9.868 -5.600 -9.781 1.00 92.56 108 GLY A N 1
ATOM 904 C CA . GLY A 1 108 ? -10.702 -4.627 -10.495 1.00 92.56 108 GLY A CA 1
ATOM 905 C C . GLY A 1 108 ? -10.427 -3.159 -10.136 1.00 92.56 108 GLY A C 1
ATOM 906 O O . GLY A 1 108 ? -11.274 -2.294 -10.367 1.00 92.56 108 GLY A O 1
ATOM 907 N N . ILE A 1 109 ? -9.254 -2.849 -9.579 1.00 93.44 109 ILE A N 1
ATOM 908 C CA . ILE A 1 109 ? -8.859 -1.489 -9.202 1.00 93.44 109 ILE A CA 1
ATOM 909 C C . ILE A 1 109 ? -8.333 -0.737 -10.429 1.00 93.44 109 ILE A C 1
ATOM 911 O O . ILE A 1 109 ? -7.486 -1.221 -11.183 1.00 93.44 109 ILE A O 1
ATOM 915 N N . ARG A 1 110 ? -8.802 0.503 -10.610 1.00 89.88 110 ARG A N 1
ATOM 916 C CA . ARG A 1 110 ? -8.317 1.394 -11.671 1.00 89.88 110 ARG A CA 1
ATOM 917 C C . ARG A 1 110 ? -6.853 1.763 -11.455 1.00 89.88 110 ARG A C 1
ATOM 919 O O . ARG A 1 110 ? -6.492 2.322 -10.423 1.00 89.88 110 ARG A O 1
ATOM 926 N N . LEU A 1 111 ? -6.033 1.501 -12.467 1.00 86.38 111 LEU A N 1
ATOM 927 C CA . LEU A 1 111 ? -4.587 1.693 -12.405 1.00 86.38 111 LEU A CA 1
ATOM 928 C C . LEU A 1 111 ? -4.147 3.129 -12.711 1.00 86.38 111 LEU A C 1
ATOM 930 O O . LEU A 1 111 ? -3.129 3.578 -12.195 1.00 86.38 111 LEU A O 1
ATOM 934 N N . GLU A 1 112 ? -4.892 3.847 -13.554 1.00 88.50 112 GLU A N 1
ATOM 935 C CA . GLU A 1 112 ? -4.468 5.146 -14.100 1.00 88.50 112 GLU A CA 1
ATOM 936 C C . GLU A 1 112 ? -3.990 6.164 -13.040 1.00 88.50 112 GLU A C 1
ATOM 938 O O . GLU A 1 112 ? -2.994 6.837 -13.298 1.00 88.50 112 GLU A O 1
ATOM 943 N N . PRO A 1 113 ? -4.596 6.255 -11.836 1.00 88.62 113 PRO A N 1
ATOM 944 C CA . PRO A 1 113 ? -4.134 7.167 -10.783 1.00 88.62 113 PRO A CA 1
ATOM 945 C C . PRO A 1 113 ? -2.735 6.870 -10.214 1.00 88.62 113 PRO A C 1
ATOM 947 O O . PRO A 1 113 ? -2.189 7.701 -9.489 1.00 88.62 113 PRO A O 1
ATOM 950 N N . PHE A 1 114 ? -2.182 5.686 -10.483 1.00 90.56 114 PHE A N 1
ATOM 951 C CA . PHE A 1 114 ? -0.925 5.189 -9.911 1.00 90.56 114 PHE A CA 1
ATOM 952 C C . PHE A 1 114 ? 0.197 5.045 -10.947 1.00 90.56 114 PHE A C 1
ATOM 954 O O . PHE A 1 114 ? 1.290 4.578 -10.617 1.00 90.56 114 PHE A O 1
ATOM 961 N N . LEU A 1 115 ? -0.072 5.378 -12.210 1.00 88.81 115 LEU A N 1
ATOM 962 C CA . LEU A 1 115 ? 0.922 5.326 -13.273 1.00 88.81 115 LEU A CA 1
ATOM 963 C C . LEU A 1 115 ? 1.839 6.545 -13.223 1.00 88.81 115 LEU A C 1
ATOM 965 O O . LEU A 1 115 ? 1.397 7.665 -12.972 1.00 88.81 115 LEU A O 1
ATOM 969 N N . ALA A 1 116 ? 3.116 6.334 -13.548 1.00 88.25 116 ALA A N 1
ATOM 970 C CA . ALA A 1 116 ? 3.990 7.459 -13.845 1.00 88.25 116 ALA A CA 1
ATOM 971 C C . ALA A 1 116 ? 3.432 8.259 -15.047 1.00 88.25 116 ALA A C 1
ATOM 973 O O . ALA A 1 116 ? 2.957 7.634 -15.998 1.00 88.25 116 ALA A O 1
ATOM 974 N N . PRO A 1 117 ? 3.527 9.603 -15.063 1.00 87.31 117 PRO A N 1
ATOM 975 C CA . PRO A 1 117 ? 2.861 10.457 -16.060 1.00 87.31 117 PRO A CA 1
ATOM 976 C C . PRO A 1 117 ? 3.105 10.086 -17.533 1.00 87.31 117 PRO A C 1
ATOM 978 O O . PRO A 1 117 ? 2.242 10.266 -18.382 1.00 87.31 117 PRO A O 1
ATOM 981 N N . GLN A 1 118 ? 4.291 9.565 -17.834 1.00 89.00 118 GLN A N 1
ATOM 982 C CA . GLN A 1 118 ? 4.759 9.203 -19.172 1.00 89.00 118 GLN A CA 1
ATOM 983 C C . GLN A 1 118 ? 4.562 7.713 -19.524 1.00 89.00 118 GLN A C 1
ATOM 985 O O . GLN A 1 118 ? 4.932 7.277 -20.619 1.00 89.00 118 GLN A O 1
ATOM 990 N N . VAL A 1 119 ? 4.061 6.909 -18.582 1.00 90.12 119 VAL A N 1
ATOM 991 C CA . VAL A 1 119 ? 3.794 5.476 -18.760 1.00 90.12 119 VAL A CA 1
ATOM 992 C C . VAL A 1 119 ? 2.335 5.298 -19.158 1.00 90.12 119 VAL A C 1
ATOM 994 O O . VAL A 1 119 ? 1.430 5.742 -18.458 1.00 90.12 119 VAL A O 1
ATOM 997 N N . LEU A 1 120 ? 2.106 4.616 -20.275 1.00 91.00 120 LEU A N 1
ATOM 998 C CA . LEU A 1 120 ? 0.775 4.266 -20.745 1.00 91.00 120 LEU A CA 1
ATOM 999 C C . LEU A 1 120 ? 0.329 2.958 -20.092 1.00 91.00 120 LEU A C 1
ATOM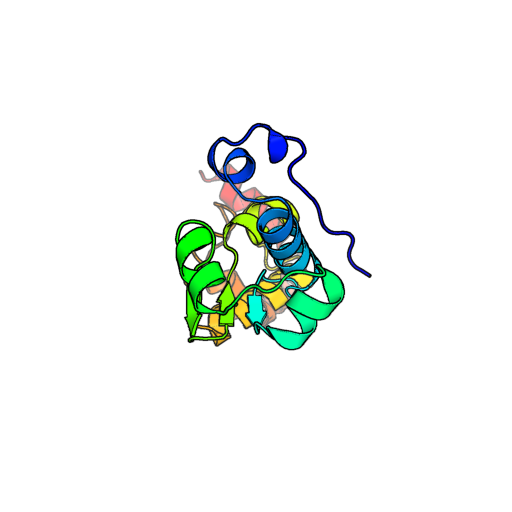 1001 O O . LEU A 1 120 ? 1.136 2.068 -19.829 1.00 91.00 120 LEU A O 1
ATOM 1005 N N . LYS A 1 121 ? -0.980 2.804 -19.879 1.00 90.19 121 LYS A N 1
ATOM 1006 C CA . LYS A 1 121 ? -1.561 1.549 -19.375 1.00 90.19 121 LYS A CA 1
ATOM 1007 C C . LYS A 1 121 ? -1.212 0.354 -20.271 1.00 90.19 121 LYS A C 1
ATOM 1009 O O . LYS A 1 121 ? -0.865 -0.704 -19.755 1.00 90.19 121 LYS A O 1
ATOM 1014 N N . SER A 1 122 ? -1.224 0.554 -21.589 1.00 91.31 122 SER A N 1
ATOM 1015 C CA . SER A 1 122 ? -0.849 -0.465 -22.574 1.00 91.31 122 SER A CA 1
ATOM 1016 C C . SER A 1 122 ? 0.590 -0.955 -22.396 1.00 91.31 122 SER A C 1
ATOM 1018 O O . SER A 1 122 ? 0.869 -2.119 -22.659 1.00 91.31 122 SER A O 1
ATOM 1020 N N . ASP A 1 123 ? 1.500 -0.120 -21.872 1.00 92.06 123 ASP A N 1
ATOM 1021 C CA . ASP A 1 123 ? 2.877 -0.546 -21.601 1.00 92.06 123 ASP A CA 1
ATOM 1022 C C . ASP A 1 123 ? 2.937 -1.641 -20.524 1.00 92.06 123 ASP A C 1
ATOM 1024 O O . ASP A 1 123 ? 3.887 -2.418 -20.517 1.00 92.06 123 ASP A O 1
ATOM 1028 N N . PHE A 1 124 ? 1.961 -1.699 -19.607 1.00 92.56 124 PHE A N 1
ATOM 1029 C CA . PHE A 1 124 ? 1.818 -2.783 -18.630 1.00 92.56 124 PHE A CA 1
ATOM 1030 C C . PHE A 1 124 ? 1.036 -3.979 -19.170 1.00 92.56 124 PHE A C 1
ATOM 1032 O O . PHE A 1 124 ? 1.255 -5.072 -18.678 1.00 92.56 124 PHE A O 1
ATOM 1039 N N . GLU A 1 125 ? 0.146 -3.803 -20.146 1.00 90.94 125 GLU A N 1
ATOM 1040 C CA . GLU A 1 125 ? -0.610 -4.911 -20.754 1.00 90.94 125 GLU A CA 1
ATOM 1041 C C . GLU A 1 125 ? 0.268 -5.700 -21.739 1.00 90.94 125 GLU A C 1
ATOM 1043 O O . GLU A 1 125 ? 0.262 -6.928 -21.751 1.00 90.94 125 GLU A O 1
ATOM 1048 N N . GLU A 1 126 ? 1.099 -4.998 -22.510 1.00 93.00 126 GLU A N 1
ATOM 1049 C CA . GLU A 1 126 ? 1.936 -5.562 -23.576 1.00 93.00 126 GLU A CA 1
ATOM 1050 C C . GLU A 1 126 ? 3.428 -5.595 -23.198 1.00 93.00 126 GLU A C 1
ATOM 1052 O O . GLU A 1 126 ? 4.301 -5.790 -24.048 1.00 93.00 126 GLU A O 1
ATOM 1057 N N . TRP A 1 127 ? 3.761 -5.410 -21.913 1.00 89.81 127 TRP A N 1
ATOM 1058 C CA . TRP A 1 127 ? 5.138 -5.161 -21.463 1.00 89.81 127 TRP A CA 1
ATOM 1059 C C . TRP A 1 127 ? 6.139 -6.232 -21.906 1.00 89.81 127 TRP A C 1
ATOM 1061 O O . TRP A 1 127 ? 7.299 -5.915 -22.174 1.00 89.81 127 TRP A O 1
ATOM 1071 N N . ILE A 1 128 ? 5.723 -7.505 -21.952 1.00 89.19 128 ILE A N 1
ATOM 1072 C CA . ILE A 1 128 ? 6.594 -8.623 -22.334 1.00 89.19 128 ILE A CA 1
ATOM 1073 C C . ILE A 1 128 ? 7.021 -8.458 -23.789 1.00 89.19 128 ILE A C 1
ATOM 1075 O O . ILE A 1 128 ? 8.206 -8.587 -24.105 1.00 89.19 128 ILE A O 1
ATOM 1079 N N . ASP A 1 129 ? 6.065 -8.164 -24.662 1.00 93.69 129 ASP A N 1
ATOM 1080 C CA . ASP A 1 129 ? 6.303 -8.028 -26.092 1.00 93.69 129 ASP A CA 1
ATOM 1081 C C . ASP A 1 129 ? 7.023 -6.716 -26.403 1.00 93.69 129 ASP A C 1
ATOM 1083 O O . ASP A 1 129 ? 8.021 -6.734 -27.127 1.00 93.69 129 ASP A O 1
ATOM 1087 N N . LEU A 1 130 ? 6.661 -5.627 -25.719 1.00 91.88 130 LEU A N 1
ATOM 1088 C CA . LEU A 1 130 ? 7.392 -4.362 -25.763 1.00 91.88 130 LEU A CA 1
ATOM 1089 C C . LEU A 1 130 ? 8.865 -4.531 -25.348 1.00 91.88 130 LEU A C 1
ATOM 1091 O O . LEU A 1 130 ? 9.772 -4.042 -26.023 1.00 91.88 130 LEU A O 1
ATOM 1095 N N . CYS A 1 131 ? 9.145 -5.274 -24.271 1.00 89.81 131 CYS A N 1
ATOM 1096 C CA . CYS A 1 131 ? 10.516 -5.567 -23.840 1.00 89.81 131 CYS A CA 1
ATOM 1097 C C . CYS A 1 131 ? 11.301 -6.376 -24.884 1.00 89.81 131 CYS A C 1
ATOM 1099 O O . CYS A 1 131 ? 12.490 -6.114 -25.091 1.00 89.81 131 CYS A O 1
ATOM 1101 N N . LYS A 1 132 ? 10.668 -7.363 -25.537 1.00 92.56 132 LYS A N 1
ATOM 1102 C CA . LYS A 1 132 ? 11.303 -8.147 -26.612 1.00 92.56 132 LYS A CA 1
ATOM 1103 C C . LYS A 1 132 ? 11.631 -7.261 -27.812 1.00 92.56 132 LYS A C 1
ATOM 1105 O O . LYS A 1 132 ? 12.750 -7.340 -28.320 1.00 92.56 132 LYS A O 1
ATOM 1110 N N . GLN A 1 133 ? 10.689 -6.412 -28.222 1.00 93.81 133 GLN A N 1
ATOM 1111 C CA . GLN A 1 133 ? 10.870 -5.481 -29.331 1.00 93.81 133 GLN A CA 1
ATOM 1112 C C . GLN A 1 133 ? 12.036 -4.527 -29.056 1.00 93.81 133 GLN A C 1
ATOM 1114 O O . GLN A 1 133 ? 12.988 -4.478 -29.834 1.00 93.81 133 GLN A O 1
ATOM 1119 N N . LEU A 1 134 ? 12.037 -3.854 -27.905 1.00 92.38 134 LEU A N 1
ATOM 1120 C CA . LEU A 1 134 ? 13.104 -2.923 -27.532 1.00 92.38 134 LEU A CA 1
ATOM 1121 C C . LEU A 1 134 ? 14.479 -3.585 -27.513 1.00 92.38 134 LEU A C 1
ATOM 1123 O O . LEU A 1 134 ? 15.454 -3.022 -28.009 1.00 92.38 134 LEU A O 1
ATOM 1127 N N . LYS A 1 135 ? 14.553 -4.818 -27.001 1.00 92.69 135 LYS A N 1
ATOM 1128 C CA . LYS A 1 135 ? 15.792 -5.595 -27.009 1.00 92.69 135 LYS A CA 1
ATOM 1129 C C . LYS A 1 135 ? 16.289 -5.867 -28.432 1.00 92.69 135 LYS A C 1
ATOM 1131 O O . LYS A 1 135 ? 17.497 -5.816 -28.651 1.00 92.69 135 LYS A O 1
ATOM 1136 N N . SER A 1 136 ? 15.391 -6.142 -29.381 1.00 93.62 136 SER A N 1
ATOM 1137 C CA . SER A 1 136 ? 15.748 -6.345 -30.793 1.00 93.62 136 SER A CA 1
ATOM 1138 C C . SER A 1 136 ? 16.287 -5.072 -31.458 1.00 93.62 136 SER A C 1
ATOM 1140 O O . SER A 1 136 ? 17.197 -5.143 -32.277 1.00 93.62 136 SER A O 1
ATOM 1142 N N . GLU A 1 137 ? 15.803 -3.907 -31.026 1.00 93.44 137 GLU A N 1
ATOM 1143 C CA . GLU A 1 137 ? 16.242 -2.584 -31.483 1.00 93.44 137 GLU A CA 1
ATOM 1144 C C . GLU A 1 137 ? 17.494 -2.071 -30.743 1.00 93.44 137 GLU A C 1
ATOM 1146 O O . GLU A 1 137 ? 17.969 -0.966 -31.005 1.00 93.44 137 GLU A O 1
ATOM 1151 N N . GLY A 1 138 ? 18.029 -2.841 -29.786 1.00 92.50 138 GLY A N 1
ATOM 1152 C CA . GLY A 1 138 ? 19.155 -2.426 -28.945 1.00 92.50 138 GLY A CA 1
ATOM 1153 C C . GLY A 1 138 ? 18.821 -1.304 -27.950 1.00 92.50 138 GLY A C 1
ATOM 1154 O O . GLY A 1 138 ? 19.732 -0.662 -27.428 1.00 92.50 138 GLY A O 1
ATOM 1155 N N . ARG A 1 139 ? 17.534 -1.063 -27.675 1.00 91.12 139 ARG A N 1
ATOM 1156 C CA . ARG A 1 139 ? 17.026 -0.005 -26.788 1.00 91.12 139 ARG A CA 1
ATOM 1157 C C . ARG A 1 139 ? 16.544 -0.573 -25.454 1.00 91.12 139 ARG A C 1
ATOM 1159 O O . ARG A 1 139 ? 16.231 -1.757 -25.328 1.00 91.12 139 ARG A O 1
ATOM 1166 N N . LYS A 1 140 ? 16.459 0.276 -24.430 1.00 90.06 140 LYS A N 1
ATOM 1167 C CA . LYS A 1 140 ? 1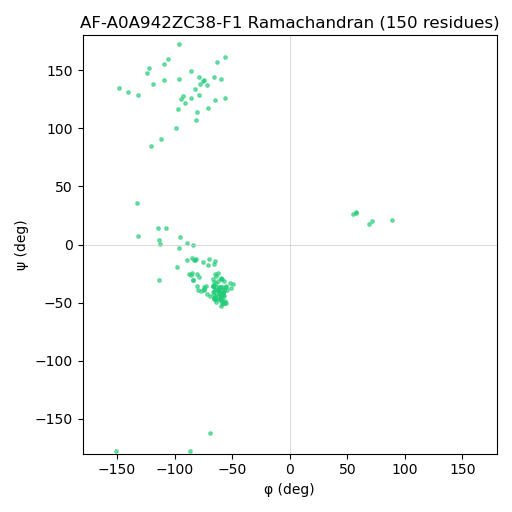5.824 -0.051 -23.145 1.00 90.06 140 LYS A CA 1
ATOM 1168 C C . LYS A 1 140 ? 14.519 0.722 -22.999 1.00 90.06 140 LYS A C 1
ATOM 1170 O O . LYS A 1 140 ? 14.373 1.821 -23.519 1.00 90.06 140 LYS A O 1
ATOM 1175 N N . TYR A 1 141 ? 13.597 0.205 -22.189 1.00 89.50 141 TYR A N 1
ATOM 1176 C CA . TYR A 1 141 ? 12.350 0.918 -21.877 1.00 89.50 141 TYR A CA 1
ATOM 1177 C C . TYR A 1 141 ? 12.607 2.285 -21.219 1.00 89.50 141 TYR A C 1
ATOM 1179 O O . TYR A 1 141 ? 11.871 3.239 -21.437 1.00 89.50 141 TYR A O 1
ATOM 1187 N N . ALA A 1 142 ? 13.709 2.422 -20.473 1.00 87.44 142 ALA A N 1
ATOM 1188 C CA . ALA A 1 142 ? 14.138 3.709 -19.931 1.00 87.44 142 ALA A CA 1
ATOM 1189 C C . ALA A 1 142 ? 14.409 4.770 -21.016 1.00 87.44 142 ALA A C 1
ATOM 1191 O O . ALA A 1 142 ? 14.227 5.955 -20.749 1.00 87.44 142 ALA A O 1
ATOM 1192 N N . ASP A 1 143 ? 14.821 4.362 -22.218 1.00 89.69 143 ASP A N 1
ATOM 1193 C CA . ASP A 1 143 ? 15.070 5.279 -23.332 1.00 89.69 143 ASP A CA 1
ATOM 1194 C C . ASP A 1 143 ? 13.746 5.779 -23.930 1.00 89.69 143 ASP A C 1
ATOM 1196 O O . ASP A 1 143 ? 13.617 6.972 -24.189 1.00 89.69 143 ASP A O 1
ATOM 1200 N N . LEU A 1 144 ? 12.721 4.915 -24.019 1.00 89.94 144 LEU A N 1
ATOM 1201 C CA . LEU A 1 144 ? 11.359 5.332 -24.389 1.00 89.94 144 LEU A CA 1
ATOM 1202 C C . LEU A 1 144 ? 10.786 6.360 -23.409 1.00 89.94 144 LEU A C 1
ATOM 1204 O O . LEU A 1 144 ? 10.175 7.341 -23.823 1.00 89.94 144 LEU A O 1
ATOM 1208 N N . LEU A 1 145 ? 10.987 6.155 -22.103 1.00 88.88 145 LEU A N 1
ATOM 1209 C CA . LEU A 1 145 ? 10.496 7.094 -21.090 1.00 88.88 145 LEU A CA 1
ATOM 1210 C C . LEU A 1 145 ? 11.163 8.465 -21.200 1.00 88.88 145 LEU A C 1
ATOM 1212 O O . LEU A 1 145 ? 10.506 9.474 -20.960 1.00 88.88 145 LEU A O 1
ATOM 1216 N N . LYS A 1 146 ? 12.458 8.508 -21.538 1.00 89.19 146 LYS A N 1
ATOM 1217 C CA . LYS A 1 146 ? 13.167 9.770 -21.784 1.00 89.19 146 LYS A CA 1
ATOM 1218 C C . LYS A 1 146 ? 12.618 10.465 -23.021 1.00 89.19 146 LYS A C 1
ATOM 1220 O O . LYS A 1 146 ? 12.289 11.638 -22.933 1.00 89.19 146 LYS A O 1
ATOM 1225 N N . GLN A 1 147 ? 12.434 9.721 -24.110 1.00 90.50 147 GLN A N 1
ATOM 1226 C CA . GLN A 1 147 ? 11.879 10.258 -25.348 1.00 90.50 147 GLN A CA 1
ATOM 1227 C C . GLN A 1 147 ? 10.496 10.893 -25.119 1.00 90.50 147 GLN A C 1
ATOM 1229 O O . GLN A 1 147 ? 10.298 12.062 -25.427 1.00 90.50 147 GLN A O 1
ATOM 1234 N N . ARG A 1 148 ? 9.568 10.183 -24.463 1.00 91.94 148 ARG A N 1
ATOM 1235 C CA . ARG A 1 148 ? 8.228 10.722 -24.145 1.00 91.94 148 ARG A CA 1
ATOM 1236 C C . ARG A 1 148 ? 8.260 11.937 -23.214 1.00 91.94 148 ARG A C 1
ATOM 1238 O O . ARG A 1 148 ? 7.311 12.713 -23.182 1.00 91.94 148 ARG A O 1
ATOM 1245 N N . LYS A 1 149 ? 9.314 12.077 -22.407 1.00 87.88 149 LYS A N 1
ATOM 1246 C CA . LYS A 1 149 ? 9.504 13.231 -21.524 1.00 87.88 149 LYS A CA 1
ATOM 1247 C C . LYS A 1 149 ? 10.035 14.450 -22.279 1.00 87.88 149 LYS A C 1
ATOM 1249 O O . LYS A 1 149 ? 9.799 15.561 -21.836 1.00 87.88 149 LYS A O 1
ATOM 1254 N N . GLU A 1 150 ? 10.771 14.246 -23.366 1.00 88.75 150 GLU A N 1
ATOM 1255 C CA . GLU A 1 150 ? 11.275 15.321 -24.229 1.00 88.75 150 GLU A CA 1
ATOM 1256 C C . GLU A 1 150 ? 10.203 15.826 -25.210 1.00 88.75 150 GLU A C 1
ATOM 1258 O O . GLU A 1 150 ? 10.263 16.970 -25.648 1.00 88.75 150 GLU A O 1
ATOM 1263 N N . GLU A 1 151 ? 9.218 14.985 -25.540 1.00 83.38 151 GLU A N 1
ATOM 1264 C CA . GLU A 1 151 ? 8.095 15.304 -26.435 1.00 83.38 151 GLU A CA 1
ATOM 1265 C C . GLU A 1 151 ? 6.938 16.076 -25.754 1.00 83.38 151 GLU A C 1
ATOM 1267 O O . GLU A 1 151 ? 6.073 16.595 -26.461 1.00 83.38 151 GLU A O 1
ATOM 1272 N N . ASN A 1 152 ? 6.919 16.166 -24.415 1.00 68.00 152 ASN A N 1
ATOM 1273 C CA . ASN A 1 152 ? 5.898 16.853 -23.600 1.00 68.00 152 ASN A CA 1
ATOM 1274 C C . ASN A 1 152 ? 6.463 18.088 -22.890 1.00 68.00 152 ASN A C 1
ATOM 1276 O O . ASN A 1 152 ? 5.714 19.083 -22.769 1.00 68.00 152 ASN A O 1
#